Protein AF-A0A2E7D4D7-F1 (afdb_monomer_lite)

Foldseek 3Di:
DDDDDDDDDDDDDDDDDDDDDDDPVPPPPVVVVVVDPDDADDPVRLVVLLVCCVPQVAPLSQLVLLLRQDDWFDFQVSSCVSNVHRWAWDPPCVVVQVPPQPHDPPWTWTWDDDGPVRDIDIFIGDPRTTPSRDSVVSVPSD

Sequence (142 aa):
MSKRSFLAALLAALAPLLAGCESLDAISTDVITRLVPAPPPSDKEIALHRQRFQQERSSPDVRWLLAKAVDTGMTVADVGEAMGEPGKRVPNDTWIKSSGGHYRSSDEVYKWGPDNRGKSYYLVFRDGRLVNFNPGEFDDAS

pLDDT: mean 82.15, std 21.03, range [36.72, 98.75]

Structure (mmCIF, N/CA/C/O backbone):
data_AF-A0A2E7D4D7-F1
#
_entry.id   AF-A0A2E7D4D7-F1
#
loop_
_atom_site.group_PDB
_atom_site.id
_atom_site.type_symbol
_atom_site.label_atom_id
_atom_site.label_alt_id
_atom_site.label_comp_id
_atom_site.label_asym_id
_atom_site.label_entity_id
_atom_site.label_seq_id
_atom_site.pdbx_PDB_ins_code
_atom_site.Cartn_x
_atom_site.Cartn_y
_atom_site.Cartn_z
_atom_site.occupancy
_atom_site.B_iso_or_equiv
_atom_site.auth_seq_id
_atom_site.auth_comp_id
_atom_site.auth_asym_id
_atom_site.auth_atom_id
_atom_site.pdbx_PDB_model_num
ATOM 1 N N . MET A 1 1 ? 8.103 63.417 -37.092 1.00 36.72 1 MET A N 1
ATOM 2 C CA . MET A 1 1 ? 9.083 64.498 -37.343 1.00 36.72 1 MET A CA 1
ATOM 3 C C . MET A 1 1 ? 9.760 64.876 -36.036 1.00 36.72 1 MET A C 1
ATOM 5 O O . MET A 1 1 ? 9.132 64.835 -34.993 1.00 36.72 1 MET A O 1
ATOM 9 N N . SER A 1 2 ? 11.061 65.128 -36.140 1.00 41.41 2 SER A N 1
ATOM 10 C CA . SER A 1 2 ? 12.090 65.240 -35.099 1.00 41.41 2 SER A CA 1
ATOM 11 C C . SER A 1 2 ? 12.029 66.511 -34.230 1.00 41.41 2 SER A C 1
ATOM 13 O O . SER A 1 2 ? 11.580 67.542 -34.731 1.00 41.41 2 SER A O 1
ATOM 15 N N . LYS A 1 3 ? 12.627 66.415 -33.021 1.00 40.41 3 LYS A N 1
ATOM 16 C CA . LYS A 1 3 ? 13.483 67.386 -32.269 1.00 40.41 3 LYS A CA 1
ATOM 17 C C . LYS A 1 3 ? 13.021 67.531 -30.804 1.00 40.41 3 LYS A C 1
ATOM 19 O O . LYS A 1 3 ? 11.949 68.048 -30.548 1.00 40.41 3 LYS A O 1
ATOM 24 N N . ARG A 1 4 ? 13.666 66.851 -29.846 1.00 45.78 4 ARG A N 1
ATOM 25 C CA . ARG A 1 4 ? 14.903 67.192 -29.096 1.00 45.78 4 ARG A CA 1
ATOM 26 C C . ARG A 1 4 ? 14.760 68.337 -28.076 1.00 45.78 4 ARG A C 1
ATOM 28 O O . ARG A 1 4 ? 14.640 69.490 -28.463 1.00 45.78 4 ARG A O 1
ATOM 35 N N . SER A 1 5 ? 14.983 67.931 -26.820 1.00 49.44 5 SER A N 1
ATOM 36 C CA . SER A 1 5 ? 15.792 68.584 -25.776 1.00 49.44 5 SER A CA 1
ATOM 37 C C . SER A 1 5 ? 15.264 69.830 -25.079 1.00 49.44 5 SER A C 1
ATOM 39 O O . SER A 1 5 ? 15.285 70.883 -25.682 1.00 49.44 5 SER A O 1
ATOM 41 N N . PHE A 1 6 ? 15.008 69.709 -23.772 1.00 43.78 6 PHE A N 1
ATOM 42 C CA . PHE A 1 6 ? 15.306 70.659 -22.678 1.00 43.78 6 PHE A CA 1
ATOM 43 C C . PHE A 1 6 ? 15.119 69.848 -21.373 1.00 43.78 6 PHE A C 1
ATOM 45 O O . PHE A 1 6 ? 14.236 69.003 -21.332 1.00 43.78 6 PHE A O 1
ATOM 52 N N . LEU A 1 7 ? 15.849 69.954 -20.269 1.00 43.97 7 LEU A N 1
ATOM 53 C CA . LEU A 1 7 ? 16.997 70.727 -19.818 1.00 43.97 7 LEU A CA 1
ATOM 54 C C . LEU A 1 7 ? 17.473 69.977 -18.560 1.00 43.97 7 LEU A C 1
ATOM 56 O O . LEU A 1 7 ? 16.653 69.539 -17.755 1.00 43.97 7 LEU A O 1
ATOM 60 N N . ALA A 1 8 ? 18.780 69.810 -18.405 1.00 42.88 8 ALA A N 1
ATOM 61 C CA . ALA A 1 8 ? 19.373 69.275 -17.190 1.00 42.88 8 ALA A CA 1
ATOM 62 C C . ALA A 1 8 ? 19.272 70.315 -16.061 1.00 42.88 8 ALA A C 1
ATOM 64 O O . ALA A 1 8 ? 19.667 71.464 -16.258 1.00 42.88 8 ALA A O 1
ATOM 65 N N . ALA A 1 9 ? 18.783 69.906 -14.889 1.00 48.12 9 ALA A N 1
ATOM 66 C CA . ALA A 1 9 ? 18.821 70.701 -13.666 1.00 48.12 9 ALA A CA 1
ATOM 67 C C . ALA A 1 9 ? 19.457 69.885 -12.528 1.00 48.12 9 ALA A C 1
ATOM 69 O O . ALA A 1 9 ? 18.872 68.988 -11.933 1.00 48.12 9 ALA A O 1
ATOM 70 N N . LEU A 1 10 ? 20.731 70.212 -12.366 1.00 40.44 10 LEU A N 1
ATOM 71 C CA . LEU A 1 10 ? 21.656 70.151 -11.240 1.00 40.44 10 LEU A CA 1
ATOM 72 C C . LEU A 1 10 ? 21.064 70.105 -9.802 1.00 40.44 10 LEU A C 1
ATOM 74 O O . LEU A 1 10 ? 20.109 70.810 -9.497 1.00 40.44 10 LEU A O 1
ATOM 78 N N . LEU A 1 11 ? 21.823 69.424 -8.922 1.00 39.31 11 LEU A N 1
ATOM 79 C CA . LEU A 1 11 ? 21.976 69.578 -7.455 1.00 39.31 11 LEU A CA 1
ATOM 80 C C . LEU A 1 11 ? 20.931 68.981 -6.493 1.00 39.31 11 LEU A C 1
ATOM 82 O O . LEU A 1 11 ? 19.880 69.561 -6.261 1.00 39.31 11 LEU A O 1
ATOM 86 N N . ALA A 1 12 ? 21.361 67.966 -5.734 1.00 42.91 12 ALA A N 1
ATOM 87 C CA . ALA A 1 12 ? 21.566 68.109 -4.285 1.00 42.91 12 ALA A CA 1
ATOM 88 C C . ALA A 1 12 ? 22.406 66.939 -3.742 1.00 42.91 12 ALA A C 1
ATOM 90 O O . ALA A 1 12 ? 22.077 65.771 -3.932 1.00 42.91 12 ALA A O 1
ATOM 91 N N . ALA A 1 13 ? 23.512 67.273 -3.081 1.00 46.28 13 ALA A N 1
ATOM 92 C CA . ALA A 1 13 ? 24.345 66.347 -2.331 1.00 46.28 13 ALA A CA 1
ATOM 93 C C . ALA A 1 13 ? 23.632 65.913 -1.039 1.00 46.28 13 ALA A C 1
ATOM 95 O O . ALA A 1 13 ? 23.115 66.765 -0.318 1.00 46.28 13 ALA A O 1
ATOM 96 N N . LEU A 1 14 ? 23.669 64.619 -0.710 1.00 48.91 14 LEU A N 1
ATOM 97 C CA . LEU A 1 14 ? 23.340 64.120 0.625 1.00 48.91 14 LEU A CA 1
ATOM 98 C C . LEU A 1 14 ? 24.448 63.156 1.069 1.00 48.91 14 LEU A C 1
ATOM 100 O O . LEU A 1 14 ? 24.603 62.068 0.517 1.00 48.91 14 LEU A O 1
ATOM 104 N N . ALA A 1 15 ? 25.267 63.610 2.016 1.00 50.28 15 ALA A N 1
ATOM 105 C CA . ALA A 1 15 ? 26.292 62.815 2.686 1.00 50.28 15 ALA A CA 1
ATOM 106 C C . ALA A 1 15 ? 25.682 62.034 3.884 1.00 50.28 15 ALA A C 1
ATOM 108 O O . ALA A 1 15 ? 24.592 62.389 4.334 1.00 50.28 15 ALA A O 1
ATOM 109 N N . PRO A 1 16 ? 26.344 60.961 4.368 1.00 57.00 16 PRO A N 1
ATOM 110 C CA . PRO A 1 16 ? 25.700 59.785 4.969 1.00 57.00 16 PRO A CA 1
ATOM 111 C C . PRO A 1 16 ? 25.749 59.718 6.514 1.00 57.00 16 PRO A C 1
ATOM 113 O O . PRO A 1 16 ? 26.357 60.566 7.158 1.00 57.00 16 PRO A O 1
ATOM 116 N N . LEU A 1 17 ? 25.194 58.606 7.038 1.00 49.41 17 LEU A N 1
ATOM 117 C CA . LEU A 1 17 ? 25.286 58.011 8.391 1.00 49.41 17 LEU A CA 1
ATOM 118 C C . LEU A 1 17 ? 24.297 58.516 9.458 1.00 49.41 17 LEU A C 1
ATOM 120 O O . LEU A 1 17 ? 24.465 59.598 10.004 1.00 49.41 17 LEU A O 1
ATOM 124 N N . LEU A 1 18 ? 23.358 57.646 9.863 1.00 46.66 18 LEU A N 1
ATOM 125 C CA . LEU A 1 18 ? 23.365 56.977 11.180 1.00 46.66 18 LEU A CA 1
ATOM 126 C C . LEU A 1 18 ? 22.087 56.146 11.417 1.00 46.66 18 LEU A C 1
ATOM 128 O O . LEU A 1 18 ? 20.981 56.596 11.149 1.00 46.66 18 LEU A O 1
ATOM 132 N N . ALA A 1 19 ? 22.309 54.982 12.034 1.00 53.78 19 ALA A N 1
ATOM 133 C CA . ALA A 1 19 ? 21.403 54.222 12.900 1.00 53.78 19 ALA A CA 1
ATOM 134 C C . ALA A 1 19 ? 20.214 53.465 12.274 1.00 53.78 19 ALA A C 1
ATOM 136 O O . ALA A 1 19 ? 19.205 54.031 11.872 1.00 53.78 19 ALA A O 1
ATOM 137 N N . GLY A 1 20 ? 20.317 52.135 12.335 1.00 42.91 20 GLY A N 1
ATOM 138 C CA . GLY A 1 20 ? 19.206 51.210 12.140 1.00 42.91 20 GLY A CA 1
ATOM 139 C C . GLY A 1 20 ? 19.680 49.760 12.145 1.00 42.91 20 GLY A C 1
ATOM 140 O O . GLY A 1 20 ? 19.715 49.124 11.098 1.00 42.91 20 GLY A O 1
ATOM 141 N N . CYS A 1 21 ? 20.117 49.267 13.306 1.00 53.16 21 CYS A N 1
ATOM 142 C CA . CYS A 1 21 ? 20.237 47.833 13.554 1.00 53.16 21 CYS A CA 1
ATOM 143 C C . CYS A 1 21 ? 18.843 47.183 13.577 1.00 53.16 21 CYS A C 1
ATOM 145 O O . CYS A 1 21 ? 17.848 47.849 13.845 1.00 53.16 21 CYS A O 1
ATOM 147 N N . GLU A 1 22 ? 18.852 45.861 13.421 1.00 46.03 22 GLU A N 1
ATOM 148 C CA . GLU A 1 22 ? 17.771 44.925 13.753 1.00 46.03 22 GLU A CA 1
ATOM 149 C C . GLU A 1 22 ? 16.706 44.746 12.665 1.00 46.03 22 GLU A C 1
ATOM 151 O O . GLU A 1 22 ? 15.602 45.274 12.723 1.00 46.03 22 GLU A O 1
ATOM 156 N N . SER A 1 23 ? 17.003 43.853 11.718 1.00 46.62 23 SER A N 1
ATOM 157 C CA . SER A 1 23 ? 16.016 42.810 11.467 1.00 46.62 23 SER A CA 1
ATOM 158 C C . SER A 1 23 ? 16.656 41.425 11.547 1.00 46.62 23 SER A C 1
ATOM 160 O O . SER A 1 23 ? 17.499 41.041 10.737 1.00 46.62 23 SER A O 1
ATOM 162 N N . LEU A 1 24 ? 16.234 40.694 12.575 1.00 52.19 24 LEU A N 1
ATOM 163 C CA . LEU A 1 24 ? 16.412 39.262 12.793 1.00 52.19 24 LEU A CA 1
ATOM 164 C C . LEU A 1 24 ? 15.390 38.456 11.953 1.00 52.19 24 LEU A C 1
ATOM 166 O O . LEU A 1 24 ? 14.870 37.449 12.414 1.00 52.19 24 LEU A O 1
ATOM 170 N N . ASP A 1 25 ? 15.112 38.853 10.707 1.00 45.75 25 ASP A N 1
ATOM 171 C CA . ASP A 1 25 ? 14.172 38.151 9.805 1.00 45.75 25 ASP A CA 1
ATOM 172 C C . ASP A 1 25 ? 14.791 36.933 9.087 1.00 45.75 25 ASP A C 1
ATOM 174 O O . ASP A 1 25 ? 14.263 36.429 8.098 1.00 45.75 25 ASP A O 1
ATOM 178 N N . ALA A 1 26 ? 15.924 36.424 9.578 1.00 46.72 26 ALA A N 1
ATOM 179 C CA . ALA A 1 26 ? 16.605 35.262 9.010 1.00 46.72 26 ALA A CA 1
ATOM 180 C C . ALA A 1 26 ? 16.525 34.012 9.903 1.00 46.72 26 ALA A C 1
ATOM 182 O O . ALA A 1 26 ? 17.370 33.122 9.790 1.00 46.72 26 ALA A O 1
ATOM 183 N N . ILE A 1 27 ? 15.501 33.884 10.761 1.00 49.06 27 ILE A N 1
ATOM 184 C CA . ILE A 1 27 ? 15.069 32.544 11.188 1.00 49.06 27 ILE A CA 1
ATOM 185 C C . ILE A 1 27 ? 14.356 31.937 9.983 1.00 49.06 27 ILE A C 1
ATOM 187 O O . ILE A 1 27 ? 13.161 32.109 9.773 1.00 49.06 27 ILE A O 1
ATOM 191 N N . SER A 1 28 ? 15.184 31.313 9.147 1.00 49.16 28 SER A N 1
ATOM 192 C CA . SER A 1 28 ? 14.860 30.701 7.870 1.00 49.16 28 SER A CA 1
ATOM 193 C C . SER A 1 28 ? 13.495 30.013 7.901 1.00 49.16 28 SER A C 1
ATOM 195 O O . SER A 1 28 ? 13.302 29.013 8.597 1.00 49.16 28 SER A O 1
ATOM 197 N N . THR A 1 29 ? 12.562 30.521 7.096 1.00 53.38 29 THR A N 1
ATOM 198 C CA . THR A 1 29 ? 11.263 29.912 6.766 1.00 53.38 29 THR A CA 1
ATOM 199 C C . THR A 1 29 ? 11.390 28.421 6.410 1.00 53.38 29 THR A C 1
ATOM 201 O O . THR A 1 29 ? 10.439 27.656 6.568 1.00 53.38 29 THR A O 1
ATOM 204 N N . ASP A 1 30 ? 12.581 27.979 5.996 1.00 53.03 30 ASP A N 1
ATOM 205 C CA . ASP A 1 30 ? 12.930 26.584 5.718 1.00 53.03 30 ASP A CA 1
ATOM 206 C C . ASP A 1 30 ? 12.808 25.664 6.954 1.00 53.03 30 ASP A C 1
ATOM 208 O O . ASP A 1 30 ? 12.411 24.509 6.831 1.00 53.03 30 ASP A O 1
ATOM 212 N N . VAL A 1 31 ? 13.059 26.165 8.171 1.00 57.03 31 VAL A N 1
ATOM 213 C CA . VAL A 1 31 ? 12.900 25.365 9.404 1.00 57.03 31 VAL A CA 1
ATOM 214 C C . VAL A 1 31 ? 11.425 25.201 9.768 1.00 57.03 31 VAL A C 1
ATOM 216 O O . VAL A 1 31 ? 11.002 24.102 10.115 1.00 57.03 31 VAL A O 1
ATOM 219 N N . ILE A 1 32 ? 10.618 26.260 9.641 1.00 57.00 32 ILE A N 1
ATOM 220 C CA . ILE A 1 32 ? 9.177 26.200 9.939 1.00 57.00 32 ILE A CA 1
ATOM 221 C C . ILE A 1 32 ? 8.451 25.326 8.908 1.00 57.00 32 ILE A C 1
ATOM 223 O O . ILE A 1 32 ? 7.587 24.536 9.279 1.00 57.00 32 ILE A O 1
ATOM 227 N N . THR A 1 33 ? 8.847 25.387 7.633 1.00 54.97 33 THR A N 1
ATOM 228 C CA . THR A 1 33 ? 8.236 24.570 6.568 1.00 54.97 33 THR A CA 1
ATOM 229 C C . THR A 1 33 ? 8.465 23.069 6.786 1.00 54.97 33 THR A C 1
ATOM 231 O O . THR A 1 33 ? 7.578 22.275 6.495 1.00 54.97 33 THR A O 1
ATOM 234 N N . ARG A 1 34 ? 9.600 22.659 7.371 1.00 55.75 34 ARG A N 1
ATOM 235 C CA . ARG A 1 34 ? 9.877 21.243 7.693 1.00 55.75 34 ARG A CA 1
ATOM 236 C C . ARG A 1 34 ? 9.103 20.709 8.901 1.00 55.75 34 ARG A C 1
ATOM 238 O O . ARG A 1 34 ? 9.055 19.499 9.092 1.00 55.75 34 ARG A O 1
ATOM 245 N N . LEU A 1 35 ? 8.531 21.589 9.723 1.00 64.50 35 LEU A N 1
ATOM 246 C CA . LEU A 1 35 ? 7.743 21.210 10.901 1.00 64.50 35 LEU A CA 1
ATOM 247 C C . LEU A 1 35 ? 6.256 21.022 10.580 1.00 64.50 35 LEU A C 1
ATOM 249 O O . LEU A 1 35 ? 5.524 20.466 11.397 1.00 64.50 35 LEU A O 1
ATOM 253 N N . VAL A 1 36 ? 5.804 21.472 9.405 1.00 67.12 36 VAL A N 1
ATOM 254 C CA . VAL A 1 36 ? 4.431 21.266 8.942 1.00 67.12 36 VAL A CA 1
ATOM 255 C C . VAL A 1 36 ? 4.373 19.935 8.187 1.00 67.12 36 VAL A C 1
ATOM 257 O O . VAL A 1 36 ? 5.099 19.774 7.204 1.00 67.12 36 VAL A O 1
ATOM 260 N N . PRO A 1 37 ? 3.531 18.974 8.612 1.00 67.88 37 PRO A N 1
ATOM 261 C CA . PRO A 1 37 ? 3.312 17.748 7.855 1.00 67.88 37 PRO A CA 1
ATOM 262 C C . PRO A 1 37 ? 2.912 18.081 6.416 1.00 67.88 37 PRO A C 1
ATOM 264 O O . PRO A 1 37 ? 2.088 18.972 6.191 1.00 67.88 37 PRO A O 1
ATOM 267 N N . ALA A 1 38 ? 3.486 17.369 5.445 1.00 72.94 38 ALA A N 1
ATOM 268 C CA . ALA A 1 38 ? 3.070 17.512 4.057 1.00 72.94 38 ALA A CA 1
ATOM 269 C C . ALA A 1 38 ? 1.553 17.257 3.943 1.00 72.94 38 ALA A C 1
ATOM 271 O O . ALA A 1 38 ? 1.033 16.374 4.636 1.00 72.94 38 ALA A O 1
ATOM 272 N N . PRO A 1 39 ? 0.827 18.017 3.102 1.00 82.12 39 PRO A N 1
ATOM 273 C CA . PRO A 1 39 ? -0.584 17.747 2.870 1.00 82.12 39 PRO A CA 1
ATOM 274 C C . PRO A 1 39 ? -0.768 16.320 2.323 1.00 82.12 39 PRO A C 1
ATOM 276 O O . PRO A 1 39 ? 0.134 15.801 1.657 1.00 82.12 39 PRO A O 1
ATOM 279 N N . PRO A 1 40 ? -1.925 15.680 2.577 1.00 86.06 40 PRO A N 1
ATOM 280 C CA . PRO A 1 40 ? -2.227 14.388 1.976 1.00 86.06 40 PRO A CA 1
ATOM 281 C C . PRO A 1 40 ? -2.214 14.496 0.442 1.00 86.06 40 PRO A C 1
ATOM 283 O O . PRO A 1 40 ? -2.527 15.565 -0.099 1.00 86.06 40 PRO A O 1
ATOM 286 N N . PRO A 1 41 ? -1.868 13.409 -0.270 1.00 90.75 41 PRO A N 1
ATOM 287 C CA . PRO A 1 41 ? -1.869 13.410 -1.727 1.00 90.75 41 PRO A CA 1
ATOM 288 C C . PRO A 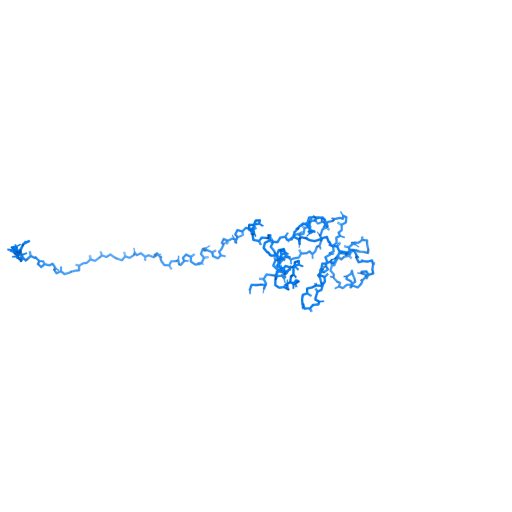1 41 ? -3.265 13.689 -2.288 1.00 90.75 41 PRO A C 1
ATOM 290 O O . PRO A 1 41 ? -4.283 13.321 -1.701 1.00 90.75 41 PRO A O 1
ATOM 293 N N . SER A 1 42 ? -3.314 14.302 -3.468 1.00 94.38 42 SER A N 1
ATOM 294 C CA . SER A 1 42 ? -4.585 14.517 -4.169 1.00 94.38 42 SER A CA 1
ATOM 295 C C . SER A 1 42 ? -5.088 13.241 -4.856 1.00 94.38 42 SER A C 1
ATOM 297 O O . SER A 1 42 ? -4.291 12.410 -5.294 1.00 94.38 42 SER A O 1
ATOM 299 N N . ASP A 1 43 ? -6.400 13.127 -5.084 1.00 94.81 43 ASP A N 1
ATOM 300 C CA . ASP A 1 43 ? -6.990 11.997 -5.827 1.00 94.81 43 ASP A CA 1
ATOM 301 C C . ASP A 1 43 ? -6.376 11.813 -7.221 1.00 94.81 43 ASP A C 1
ATOM 303 O O . ASP A 1 43 ? -6.187 10.693 -7.694 1.00 94.81 43 ASP A O 1
ATOM 307 N N . LYS A 1 44 ? -6.030 12.922 -7.887 1.00 96.38 44 LYS A N 1
ATOM 308 C CA . LYS A 1 44 ? -5.389 12.904 -9.207 1.00 96.38 44 LYS A CA 1
ATOM 309 C C . LYS A 1 44 ? -3.983 12.307 -9.146 1.00 96.38 44 LYS A C 1
ATOM 311 O O . LYS A 1 44 ? -3.583 11.590 -10.060 1.00 96.38 44 LYS A O 1
ATOM 316 N N . GLU A 1 45 ? -3.240 12.622 -8.093 1.00 96.12 45 GLU A N 1
ATOM 317 C CA . GLU A 1 45 ? -1.899 12.090 -7.863 1.00 96.12 45 GLU A CA 1
ATOM 318 C C . GLU A 1 45 ? -1.964 10.589 -7.576 1.00 96.12 45 GLU A C 1
ATOM 320 O O . GLU A 1 45 ? -1.303 9.804 -8.253 1.00 96.12 45 GLU A O 1
ATOM 325 N N . ILE A 1 46 ? -2.868 10.174 -6.684 1.00 96.81 46 ILE A N 1
ATOM 326 C CA . ILE A 1 46 ? -3.131 8.758 -6.414 1.00 96.81 46 ILE A CA 1
ATOM 327 C C . ILE A 1 46 ? -3.514 8.019 -7.708 1.00 96.81 46 ILE A C 1
ATOM 329 O O . ILE A 1 46 ? -2.964 6.958 -8.001 1.00 96.81 46 ILE A O 1
ATOM 333 N N . ALA A 1 47 ? -4.419 8.578 -8.518 1.00 97.81 47 ALA A N 1
ATOM 334 C CA . ALA A 1 47 ? -4.846 7.969 -9.778 1.00 97.81 47 ALA A CA 1
ATOM 335 C C . ALA A 1 47 ? -3.688 7.782 -10.773 1.00 97.81 47 ALA A C 1
ATOM 337 O O . ALA A 1 47 ? -3.622 6.751 -11.444 1.00 97.81 47 ALA A O 1
ATOM 338 N N . LEU A 1 48 ? -2.754 8.737 -10.842 1.00 98.06 48 LEU A N 1
ATOM 339 C CA . LEU A 1 48 ? -1.562 8.632 -11.684 1.00 98.06 48 LEU A CA 1
ATOM 340 C C . LEU A 1 48 ? -0.659 7.472 -11.243 1.00 98.06 48 LEU A C 1
ATOM 342 O O . LEU A 1 48 ? -0.236 6.670 -12.079 1.00 98.06 48 LEU A O 1
ATOM 346 N N . HIS A 1 49 ? -0.394 7.356 -9.941 1.00 97.88 49 HIS A N 1
ATOM 347 C CA . HIS A 1 49 ? 0.418 6.267 -9.398 1.00 97.88 49 HIS A CA 1
ATOM 348 C C . HIS A 1 49 ? -0.263 4.901 -9.586 1.00 97.88 49 HIS A C 1
ATOM 350 O O . HIS A 1 49 ? 0.386 3.944 -10.015 1.00 97.88 49 HIS A O 1
ATOM 356 N N . ARG A 1 50 ? -1.588 4.809 -9.380 1.00 98.25 50 ARG A N 1
ATOM 357 C CA . ARG A 1 50 ? -2.373 3.597 -9.691 1.00 98.25 50 ARG A CA 1
ATOM 358 C C . ARG A 1 50 ? -2.212 3.192 -11.149 1.00 98.25 50 ARG A C 1
ATOM 360 O O . ARG A 1 50 ? -1.883 2.043 -11.426 1.00 98.25 50 ARG A O 1
ATOM 367 N N . GLN A 1 51 ? -2.393 4.136 -12.073 1.00 98.44 51 GLN A N 1
ATOM 368 C CA . GLN A 1 51 ? -2.284 3.869 -13.504 1.00 98.44 51 GLN A CA 1
ATOM 369 C C . GLN A 1 51 ? -0.908 3.293 -13.863 1.00 98.44 51 GLN A C 1
ATOM 371 O O . GLN A 1 51 ? -0.827 2.277 -14.554 1.00 98.44 51 GLN A O 1
ATOM 376 N N . ARG A 1 52 ? 0.174 3.910 -13.378 1.00 98.25 52 ARG A N 1
ATOM 377 C CA . ARG A 1 52 ? 1.546 3.443 -13.634 1.00 98.25 52 ARG A CA 1
ATOM 378 C C . ARG A 1 52 ? 1.805 2.068 -13.035 1.00 98.25 52 ARG A C 1
ATOM 380 O O . ARG A 1 52 ? 2.398 1.210 -13.688 1.00 98.25 52 ARG A O 1
ATOM 387 N N . PHE A 1 53 ? 1.319 1.809 -11.823 1.00 97.69 53 PHE A N 1
ATOM 388 C CA . PHE A 1 53 ? 1.416 0.476 -11.243 1.00 97.69 53 PHE A CA 1
ATOM 389 C C . PHE A 1 53 ? 0.618 -0.563 -12.048 1.00 97.69 53 PHE A C 1
ATOM 391 O O . PHE A 1 53 ? 1.111 -1.657 -12.296 1.00 97.69 53 PHE A O 1
ATOM 398 N N . GLN A 1 54 ? -0.582 -0.247 -12.522 1.00 97.56 54 GLN A N 1
ATOM 399 C CA . GLN A 1 54 ? -1.393 -1.189 -13.297 1.00 97.56 54 GLN A CA 1
ATOM 400 C C . GLN A 1 54 ? -0.803 -1.477 -14.684 1.00 97.56 54 GLN A C 1
ATOM 402 O O . GLN A 1 54 ? -0.774 -2.630 -15.109 1.00 97.56 54 GLN A O 1
ATOM 407 N N . GLN A 1 55 ? -0.336 -0.442 -15.385 1.00 97.62 55 GLN A N 1
ATOM 408 C CA . GLN A 1 55 ? 0.112 -0.543 -16.778 1.00 97.62 55 GLN A CA 1
ATOM 409 C C . GLN A 1 55 ? 1.558 -1.024 -16.888 1.00 97.62 55 GLN A C 1
ATOM 411 O O . GLN A 1 55 ? 1.870 -1.879 -17.712 1.00 97.62 55 GLN A O 1
ATOM 416 N N . GLU A 1 56 ? 2.437 -0.496 -16.040 1.00 98.00 56 GLU A N 1
ATOM 417 C CA . GLU A 1 56 ? 3.884 -0.710 -16.138 1.00 98.00 56 GLU A CA 1
ATOM 418 C C . GLU A 1 56 ? 4.420 -1.591 -15.008 1.00 98.00 56 GLU A C 1
ATOM 420 O O . GLU A 1 56 ? 5.606 -1.924 -14.987 1.00 98.00 56 GLU A O 1
ATOM 425 N N . ARG A 1 57 ? 3.564 -1.959 -14.041 1.00 97.94 57 ARG A N 1
ATOM 426 C CA . ARG A 1 57 ? 3.968 -2.639 -12.800 1.00 97.94 57 ARG A CA 1
ATOM 427 C C . ARG A 1 57 ? 5.051 -1.855 -12.060 1.00 97.94 57 ARG A C 1
ATOM 429 O O . ARG A 1 57 ? 5.919 -2.445 -11.435 1.00 97.94 57 ARG A O 1
ATOM 436 N N . SER A 1 58 ? 5.027 -0.528 -12.129 1.00 97.88 58 SER A N 1
ATOM 437 C CA . SER A 1 58 ? 6.109 0.312 -11.616 1.00 97.88 58 SER A CA 1
ATOM 438 C C . SER A 1 58 ? 6.355 0.133 -10.107 1.00 97.88 58 SER A C 1
ATOM 440 O O . SER A 1 58 ? 5.486 0.406 -9.277 1.00 97.88 58 SER A O 1
ATOM 442 N N . SER A 1 59 ? 7.566 -0.324 -9.761 1.00 97.06 59 SER A N 1
ATOM 443 C CA . SER A 1 59 ? 8.044 -0.492 -8.379 1.00 97.06 59 SER A CA 1
ATOM 444 C C . SER A 1 59 ? 8.013 0.795 -7.527 1.00 97.06 59 SER A C 1
ATOM 446 O O . SER A 1 59 ? 7.565 0.728 -6.381 1.00 97.06 59 SER A O 1
ATOM 448 N N . PRO A 1 60 ? 8.446 1.979 -8.013 1.00 97.19 60 PRO A N 1
ATOM 449 C CA . PRO A 1 60 ? 8.301 3.208 -7.230 1.00 97.19 60 PRO A CA 1
ATOM 450 C C . PRO A 1 60 ? 6.832 3.592 -7.013 1.00 97.19 60 PRO A C 1
ATOM 452 O O . PRO A 1 60 ? 6.475 3.979 -5.906 1.00 97.19 60 PRO A O 1
ATOM 455 N N . ASP A 1 61 ? 5.955 3.404 -8.004 1.00 97.62 61 ASP A N 1
ATOM 456 C CA . ASP A 1 61 ? 4.544 3.786 -7.869 1.00 97.62 61 ASP A CA 1
ATOM 457 C C . ASP A 1 61 ? 3.785 2.900 -6.868 1.00 97.62 61 ASP A C 1
ATOM 459 O O . ASP A 1 61 ? 3.035 3.415 -6.045 1.00 97.62 61 ASP A O 1
ATOM 463 N N . VAL A 1 62 ? 4.014 1.580 -6.854 1.00 97.62 62 VAL A N 1
ATOM 464 C CA . VAL A 1 62 ? 3.400 0.693 -5.844 1.00 97.62 62 VAL A CA 1
ATOM 465 C C . VAL A 1 62 ? 3.881 1.021 -4.427 1.00 97.62 62 VAL A C 1
ATOM 467 O O . VAL A 1 62 ? 3.094 0.972 -3.485 1.00 97.62 62 VAL A O 1
ATOM 470 N N . ARG A 1 63 ? 5.157 1.396 -4.259 1.00 97.44 63 ARG A N 1
ATOM 471 C CA . ARG A 1 63 ? 5.692 1.820 -2.955 1.00 97.44 63 ARG A CA 1
ATOM 472 C C . ARG A 1 63 ? 5.107 3.156 -2.526 1.00 97.44 63 ARG A C 1
ATOM 474 O O . ARG A 1 63 ? 4.702 3.285 -1.379 1.00 97.44 63 ARG A O 1
ATOM 481 N N . TRP A 1 64 ? 5.009 4.108 -3.447 1.00 97.31 64 TRP A N 1
ATOM 482 C CA . TRP A 1 64 ? 4.389 5.397 -3.179 1.00 97.31 64 TRP A CA 1
ATOM 483 C C . TRP A 1 64 ? 2.926 5.229 -2.743 1.00 97.31 64 TRP A C 1
ATOM 485 O O . TRP A 1 64 ? 2.514 5.823 -1.750 1.00 97.31 64 TRP A O 1
ATOM 495 N N . LEU A 1 65 ? 2.157 4.355 -3.407 1.00 97.69 65 LEU A N 1
ATOM 496 C CA . LEU A 1 65 ? 0.771 4.059 -3.016 1.00 97.69 65 LEU A CA 1
ATOM 497 C C . LEU A 1 65 ? 0.692 3.472 -1.603 1.00 97.69 65 LEU A C 1
ATOM 499 O O . LEU A 1 65 ? -0.139 3.903 -0.810 1.00 97.69 65 LEU A O 1
ATOM 503 N N . LEU A 1 66 ? 1.584 2.538 -1.265 1.00 97.62 66 LEU A N 1
ATOM 504 C CA . LEU A 1 66 ? 1.671 1.982 0.086 1.00 97.62 66 LEU A CA 1
ATOM 505 C C . LEU A 1 66 ? 2.041 3.048 1.129 1.00 97.62 66 LEU A C 1
ATOM 507 O O . LEU A 1 66 ? 1.496 3.030 2.226 1.00 97.62 66 LEU A O 1
ATOM 511 N N . ALA A 1 67 ? 2.922 3.987 0.787 1.00 96.56 67 ALA A N 1
ATOM 512 C CA . ALA A 1 67 ? 3.353 5.052 1.690 1.00 96.56 67 ALA A CA 1
ATOM 513 C C . ALA A 1 67 ? 2.277 6.126 1.917 1.00 96.56 67 ALA A C 1
ATOM 515 O O . ALA A 1 67 ? 2.193 6.702 3.000 1.00 96.56 67 ALA A O 1
ATOM 516 N N . LYS A 1 68 ? 1.500 6.458 0.878 1.00 96.00 68 LYS A N 1
ATOM 517 C CA . LYS A 1 68 ? 0.662 7.669 0.861 1.00 96.00 68 LYS A CA 1
ATOM 518 C C . LYS A 1 68 ? -0.841 7.410 0.836 1.00 96.00 68 LYS A C 1
ATOM 520 O O . LYS A 1 68 ? -1.600 8.309 1.187 1.00 96.00 68 LYS A O 1
ATOM 525 N N . ALA A 1 69 ? -1.274 6.226 0.409 1.00 96.12 69 ALA A N 1
ATOM 526 C CA . ALA A 1 69 ? -2.686 5.901 0.202 1.00 96.12 69 ALA A CA 1
AT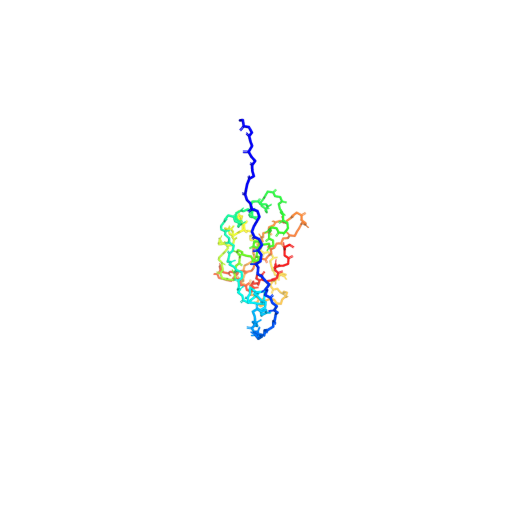OM 527 C C . ALA A 1 69 ? -3.169 4.679 1.001 1.00 96.12 69 ALA A C 1
ATOM 529 O O . ALA A 1 69 ? -4.350 4.348 0.923 1.00 96.12 69 ALA A O 1
ATOM 530 N N . VAL A 1 70 ? -2.290 4.012 1.755 1.00 97.25 70 VAL A N 1
ATOM 531 C CA . VAL A 1 70 ? -2.627 2.853 2.592 1.00 97.25 70 VAL A CA 1
ATOM 532 C C . VAL A 1 70 ? -2.293 3.158 4.046 1.00 97.25 70 VAL A C 1
ATOM 534 O O . VAL A 1 70 ? -1.243 3.724 4.333 1.00 97.25 70 VAL A O 1
ATOM 537 N N . ASP A 1 71 ? -3.174 2.762 4.964 1.00 96.81 71 ASP A N 1
ATOM 538 C CA . ASP A 1 71 ? -2.956 2.920 6.402 1.00 96.81 71 ASP A CA 1
ATOM 539 C C . ASP A 1 71 ? -3.550 1.747 7.201 1.00 96.81 71 ASP A C 1
ATOM 541 O O . ASP A 1 71 ? -4.469 1.050 6.754 1.00 96.81 71 ASP A O 1
ATOM 545 N N . THR A 1 72 ? -3.019 1.518 8.403 1.00 96.94 72 THR A N 1
ATOM 546 C CA . THR A 1 72 ? -3.532 0.521 9.349 1.00 96.94 72 THR A CA 1
ATOM 547 C C . THR A 1 72 ? -5.028 0.747 9.605 1.00 96.94 72 THR A C 1
ATOM 549 O O . THR A 1 72 ? -5.503 1.867 9.760 1.00 96.94 72 THR A O 1
ATOM 552 N N . GLY A 1 73 ? -5.796 -0.341 9.677 1.00 97.81 73 GLY A N 1
ATOM 553 C CA . GLY A 1 73 ? -7.241 -0.316 9.910 1.00 97.81 73 GLY A CA 1
ATOM 554 C C . GLY A 1 73 ? -8.106 -0.347 8.646 1.00 97.81 73 GLY A C 1
ATOM 555 O O . GLY A 1 73 ? -9.296 -0.671 8.764 1.00 97.81 73 GLY A O 1
ATOM 556 N N . MET A 1 74 ? -7.525 -0.084 7.467 1.00 98.56 74 MET A N 1
ATOM 557 C CA . MET A 1 74 ? -8.196 -0.210 6.166 1.00 98.56 74 MET A CA 1
ATOM 558 C C . MET A 1 74 ? -8.673 -1.639 5.906 1.00 98.56 74 MET A C 1
ATOM 560 O O . MET A 1 74 ? -8.009 -2.610 6.277 1.00 98.56 74 MET A O 1
ATOM 564 N N . THR A 1 75 ? -9.819 -1.784 5.248 1.00 98.75 75 THR A N 1
ATOM 565 C CA . THR A 1 75 ? -10.280 -3.095 4.784 1.00 98.75 75 THR A CA 1
ATOM 566 C C . THR A 1 75 ? -9.501 -3.548 3.553 1.00 98.75 75 THR A C 1
ATOM 568 O O . THR A 1 75 ? -8.841 -2.758 2.883 1.00 98.75 75 THR A O 1
ATOM 571 N N . VAL A 1 76 ? -9.596 -4.834 3.205 1.00 98.50 76 VAL A N 1
ATOM 572 C CA . VAL A 1 76 ? -9.005 -5.350 1.955 1.00 98.50 76 VAL A CA 1
ATOM 573 C C . VAL A 1 76 ? -9.552 -4.604 0.731 1.00 98.50 76 VAL A C 1
ATOM 575 O O . VAL A 1 76 ? -8.814 -4.388 -0.228 1.00 98.50 76 VAL A O 1
ATOM 578 N N . ALA A 1 77 ? -10.828 -4.202 0.770 1.00 98.50 77 ALA A N 1
ATOM 579 C CA . ALA A 1 77 ? -11.459 -3.428 -0.293 1.00 98.50 77 ALA A CA 1
ATOM 580 C C . ALA A 1 77 ? -10.873 -2.014 -0.376 1.00 98.50 77 ALA A C 1
ATOM 582 O O . ALA A 1 77 ? -10.460 -1.620 -1.460 1.00 98.50 77 ALA A O 1
ATOM 583 N N . ASP A 1 78 ? -10.733 -1.314 0.755 1.00 98.56 78 ASP A N 1
ATOM 584 C CA . ASP A 1 78 ? -10.142 0.034 0.795 1.00 98.56 78 ASP A CA 1
ATOM 585 C C . ASP A 1 78 ? -8.697 0.022 0.279 1.00 98.56 78 ASP A C 1
ATOM 587 O O . ASP A 1 78 ? -8.308 0.866 -0.525 1.00 98.56 78 ASP A O 1
ATOM 591 N N . VAL A 1 79 ? -7.904 -0.984 0.672 1.00 98.50 79 VAL A N 1
ATOM 592 C CA . VAL A 1 79 ? -6.553 -1.161 0.120 1.00 98.50 79 VAL A CA 1
ATOM 593 C C . VAL A 1 79 ? -6.622 -1.480 -1.374 1.00 98.50 79 VAL A C 1
ATOM 595 O O . VAL A 1 79 ? -5.834 -0.956 -2.154 1.00 98.50 79 VAL A O 1
ATOM 598 N N . GLY A 1 80 ? -7.571 -2.306 -1.813 1.00 98.44 80 GLY A N 1
ATOM 599 C CA . GLY A 1 80 ? -7.780 -2.580 -3.234 1.00 98.44 80 GLY A CA 1
ATOM 600 C C . GLY A 1 80 ? -8.089 -1.316 -4.039 1.00 98.44 80 GLY A C 1
ATOM 601 O O . GLY A 1 80 ? -7.517 -1.114 -5.110 1.00 98.44 80 GLY A O 1
ATOM 602 N N . GLU A 1 81 ? -8.928 -0.433 -3.500 1.00 98.12 81 GLU A N 1
ATOM 603 C CA . GLU A 1 81 ? -9.199 0.880 -4.077 1.00 98.12 81 GLU A CA 1
ATOM 604 C C . GLU A 1 81 ? -7.936 1.738 -4.093 1.00 98.12 81 GLU A C 1
ATOM 606 O O . GLU A 1 81 ? -7.584 2.252 -5.152 1.00 98.12 81 GLU A O 1
ATOM 611 N N . ALA A 1 82 ? -7.203 1.824 -2.976 1.00 97.19 82 ALA A N 1
ATOM 612 C CA . ALA A 1 82 ? -5.931 2.537 -2.868 1.00 97.19 82 ALA A CA 1
ATOM 613 C C . ALA A 1 82 ? -4.921 2.099 -3.938 1.00 97.19 82 ALA A C 1
ATOM 615 O O . ALA A 1 82 ? -4.343 2.947 -4.617 1.00 97.19 82 ALA A O 1
ATOM 616 N N . MET A 1 83 ? -4.776 0.791 -4.149 1.00 97.75 83 MET A N 1
ATOM 617 C CA . MET A 1 83 ? -3.852 0.200 -5.121 1.00 97.75 83 MET A CA 1
ATOM 618 C C . MET A 1 83 ? -4.385 0.224 -6.563 1.00 97.75 83 MET A C 1
ATOM 620 O O . MET A 1 83 ? -3.626 0.005 -7.506 1.00 97.75 83 MET A O 1
ATOM 624 N N . GLY A 1 84 ? -5.683 0.475 -6.749 1.00 97.56 84 GLY A N 1
ATOM 625 C CA . GLY A 1 84 ? -6.377 0.373 -8.033 1.00 97.56 84 GLY A CA 1
ATOM 626 C C . GLY A 1 84 ? -6.618 -1.068 -8.506 1.00 97.56 84 GLY A C 1
ATOM 627 O O . GLY A 1 84 ? -7.158 -1.272 -9.589 1.00 97.56 84 GLY A O 1
ATOM 628 N N . GLU A 1 85 ? -6.231 -2.085 -7.740 1.00 98.00 85 GLU A N 1
ATOM 629 C CA . GLU A 1 85 ? -6.471 -3.490 -8.072 1.00 98.00 85 GLU A CA 1
ATOM 630 C C . GLU A 1 85 ? -6.786 -4.303 -6.807 1.00 98.00 85 GLU A C 1
ATOM 632 O O . GLU A 1 85 ? -6.215 -4.035 -5.744 1.00 98.00 85 GLU A O 1
ATOM 637 N N . PRO A 1 86 ? -7.669 -5.317 -6.887 1.00 98.19 86 PRO A N 1
ATOM 638 C CA . PRO A 1 86 ? -7.968 -6.159 -5.738 1.00 98.19 86 PRO A CA 1
ATOM 639 C C . PRO A 1 86 ? -6.746 -6.992 -5.334 1.00 98.19 86 PRO A C 1
ATOM 641 O O . PRO A 1 86 ? -6.060 -7.582 -6.174 1.00 98.19 86 PRO A O 1
ATOM 644 N N . GLY A 1 87 ? -6.517 -7.096 -4.026 1.00 97.62 87 GLY A N 1
ATOM 645 C CA . GLY A 1 87 ? -5.501 -7.985 -3.471 1.00 97.62 87 GLY A CA 1
ATOM 646 C C . GLY A 1 87 ? -5.860 -9.459 -3.663 1.00 97.62 87 GLY A C 1
ATOM 647 O O . GLY A 1 87 ? -7.029 -9.847 -3.677 1.00 97.62 87 GLY A O 1
ATOM 648 N N . LYS A 1 88 ? -4.844 -10.319 -3.771 1.00 98.31 88 LYS A N 1
ATOM 649 C CA . LYS A 1 88 ? -5.023 -11.777 -3.877 1.00 98.31 88 LYS A CA 1
ATOM 650 C C . LYS A 1 88 ? -4.777 -12.444 -2.529 1.00 98.31 88 LYS A C 1
ATOM 652 O O . LYS A 1 88 ? -3.696 -12.279 -1.966 1.00 98.31 88 LYS A O 1
ATOM 657 N N . ARG A 1 89 ? -5.738 -13.234 -2.035 1.00 98.00 89 ARG A N 1
ATOM 658 C CA . ARG A 1 89 ? -5.587 -14.006 -0.790 1.00 98.00 89 ARG A CA 1
ATOM 659 C C . ARG A 1 89 ? -4.444 -15.021 -0.906 1.00 98.00 89 ARG A C 1
ATOM 661 O O . ARG A 1 89 ? -4.329 -15.722 -1.912 1.00 98.00 89 ARG A O 1
ATOM 668 N N . VAL A 1 90 ? -3.626 -15.122 0.138 1.00 97.19 90 VAL A N 1
ATOM 669 C CA . VAL A 1 90 ? -2.531 -16.089 0.266 1.00 97.19 90 VAL A CA 1
ATOM 670 C C . VAL A 1 90 ? -2.916 -17.127 1.329 1.00 97.19 90 VAL A C 1
ATOM 672 O O . VAL A 1 90 ? -2.918 -16.797 2.508 1.00 97.19 90 VAL A O 1
ATOM 675 N N . PRO A 1 91 ? -3.271 -18.370 0.955 1.00 91.00 91 PRO A N 1
ATOM 676 C CA . PRO A 1 91 ? -3.702 -19.382 1.926 1.00 91.00 91 PRO A CA 1
ATOM 677 C C . PRO A 1 91 ? -2.542 -19.999 2.729 1.00 91.00 91 PRO A C 1
ATOM 679 O O . PRO A 1 91 ? -2.704 -20.301 3.905 1.00 91.00 91 PRO A O 1
ATOM 682 N N . ASN A 1 92 ? -1.362 -20.161 2.121 1.00 90.50 92 ASN A N 1
ATOM 683 C CA . ASN A 1 92 ? -0.176 -20.744 2.767 1.00 90.50 92 ASN A CA 1
ATOM 684 C C . ASN A 1 92 ? 0.737 -19.637 3.322 1.00 90.50 92 ASN A C 1
ATOM 686 O O . ASN A 1 92 ? 1.860 -19.442 2.856 1.00 90.50 92 ASN A O 1
ATOM 690 N N . ASP A 1 93 ? 0.220 -18.861 4.271 1.00 91.19 93 ASP A N 1
ATOM 691 C CA . ASP A 1 93 ? 0.814 -17.611 4.767 1.00 91.19 93 ASP A CA 1
ATOM 692 C C . ASP A 1 93 ? 1.545 -17.739 6.118 1.00 91.19 93 ASP A C 1
ATOM 694 O O . ASP A 1 93 ? 1.984 -16.742 6.697 1.00 91.19 93 ASP A O 1
ATOM 698 N N . THR A 1 94 ? 1.736 -18.968 6.611 1.00 90.88 94 THR A N 1
ATOM 699 C CA . THR A 1 94 ? 2.396 -19.246 7.898 1.00 90.88 94 THR A CA 1
ATOM 700 C C . THR A 1 94 ? 3.775 -18.599 8.002 1.00 90.88 94 THR A C 1
ATOM 702 O O . THR A 1 94 ? 4.132 -18.092 9.058 1.00 90.88 94 THR A O 1
ATOM 705 N N . TRP A 1 95 ? 4.527 -18.540 6.901 1.00 90.69 95 TRP A N 1
ATOM 706 C CA . TRP A 1 95 ? 5.862 -17.939 6.869 1.00 90.69 95 TRP A CA 1
ATOM 707 C C . TRP A 1 95 ? 5.868 -16.442 7.224 1.00 90.69 95 TRP A C 1
ATOM 709 O O . TRP A 1 95 ? 6.829 -15.981 7.830 1.00 90.69 95 TRP A O 1
ATOM 719 N N . ILE A 1 96 ? 4.794 -15.704 6.919 1.00 89.38 96 ILE A N 1
ATOM 720 C CA . ILE A 1 96 ? 4.632 -14.296 7.330 1.00 89.38 96 ILE A CA 1
ATOM 721 C C . ILE A 1 96 ? 4.236 -14.224 8.800 1.00 89.38 96 ILE A C 1
ATOM 723 O O . ILE A 1 96 ? 4.752 -13.418 9.568 1.00 89.38 96 ILE A O 1
ATOM 727 N N . LYS A 1 97 ? 3.310 -15.086 9.218 1.00 88.00 97 LYS A N 1
ATOM 728 C CA . LYS A 1 97 ? 2.781 -15.063 10.586 1.00 88.00 97 LYS A CA 1
ATOM 729 C C . LYS A 1 97 ? 3.831 -15.469 11.623 1.00 88.00 97 LYS A C 1
ATOM 731 O O . LYS A 1 97 ? 3.804 -14.981 12.748 1.00 88.00 97 LYS A O 1
ATOM 736 N N . SER A 1 98 ? 4.773 -16.327 11.237 1.00 85.44 98 SER A N 1
ATOM 737 C CA . SER A 1 98 ? 5.848 -16.823 12.099 1.00 85.44 98 SER A CA 1
ATOM 738 C C . SER A 1 98 ? 7.073 -15.906 12.173 1.00 85.44 98 SER A C 1
ATOM 740 O O . SER A 1 98 ? 7.925 -16.132 13.027 1.00 85.44 98 SER A O 1
ATOM 742 N N . SER A 1 99 ? 7.189 -14.871 11.333 1.00 78.06 99 SER A N 1
ATOM 743 C CA . SER A 1 99 ? 8.411 -14.057 11.220 1.00 78.06 99 SER A CA 1
ATOM 744 C C . SER A 1 99 ? 8.541 -12.917 12.246 1.00 78.06 99 SER A C 1
ATOM 746 O O . SER A 1 99 ? 9.378 -12.039 12.066 1.00 78.06 99 SER A O 1
ATOM 748 N N . GLY A 1 100 ? 7.742 -12.908 13.322 1.00 66.19 100 GLY A N 1
ATOM 749 C CA . GLY A 1 100 ? 7.925 -11.978 14.450 1.00 66.19 100 GLY A CA 1
ATOM 750 C C . GLY A 1 100 ? 7.080 -10.695 14.436 1.00 66.19 100 GLY A C 1
ATOM 751 O O . GLY A 1 100 ? 7.341 -9.799 15.229 1.00 66.19 100 GLY A O 1
ATOM 752 N N . GLY A 1 101 ? 6.042 -10.599 13.600 1.00 71.31 101 GLY A N 1
ATOM 753 C CA . GLY A 1 101 ? 5.211 -9.390 13.458 1.00 71.31 101 GLY A CA 1
ATOM 754 C C . GLY A 1 101 ? 3.951 -9.313 14.332 1.00 71.31 101 GLY A C 1
ATOM 755 O O . GLY A 1 101 ? 2.987 -8.691 13.912 1.00 71.31 101 GLY A O 1
ATOM 756 N N . HIS A 1 102 ? 3.892 -9.968 15.500 1.00 84.12 102 HIS A N 1
ATOM 757 C CA . HIS A 1 102 ? 2.681 -10.033 16.354 1.00 84.12 102 HIS A CA 1
ATOM 758 C C . HIS A 1 102 ? 1.390 -10.457 15.610 1.00 84.12 102 HIS A C 1
ATOM 760 O O . HIS A 1 102 ? 0.276 -10.011 15.928 1.00 84.12 102 HIS A O 1
ATOM 766 N N . TYR A 1 103 ? 1.538 -11.324 14.611 1.00 90.75 103 TYR A N 1
ATOM 767 C CA . TYR A 1 103 ? 0.438 -11.868 13.823 1.00 90.75 103 TYR A CA 1
ATOM 768 C C . TYR A 1 103 ? -0.154 -13.119 14.477 1.00 90.75 103 TYR A C 1
ATOM 770 O O . TYR A 1 103 ? 0.539 -13.888 15.144 1.00 90.75 103 TYR A O 1
ATOM 778 N N . ARG A 1 104 ? -1.457 -13.322 14.290 1.00 91.69 104 ARG A N 1
ATOM 779 C CA . ARG A 1 104 ? -2.200 -14.497 14.758 1.00 91.69 104 ARG A CA 1
ATOM 780 C C . ARG A 1 104 ? -2.324 -15.514 13.630 1.00 91.69 104 ARG A C 1
ATOM 782 O O . ARG A 1 104 ? -2.312 -15.168 12.451 1.00 91.69 104 ARG A O 1
ATOM 789 N N . SER A 1 105 ? -2.523 -16.779 13.991 1.00 90.38 105 SER A N 1
ATOM 790 C CA . SER A 1 105 ? -2.794 -17.848 13.021 1.00 90.38 105 SER A CA 1
ATOM 791 C C . SER A 1 105 ? -4.043 -17.573 12.176 1.00 90.38 105 SER A C 1
ATOM 793 O O 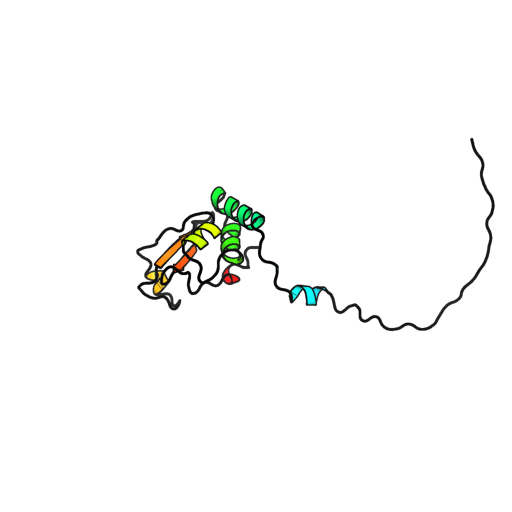. SER A 1 105 ? -4.051 -17.901 10.990 1.00 90.38 105 SER A O 1
ATOM 795 N N . SER A 1 106 ?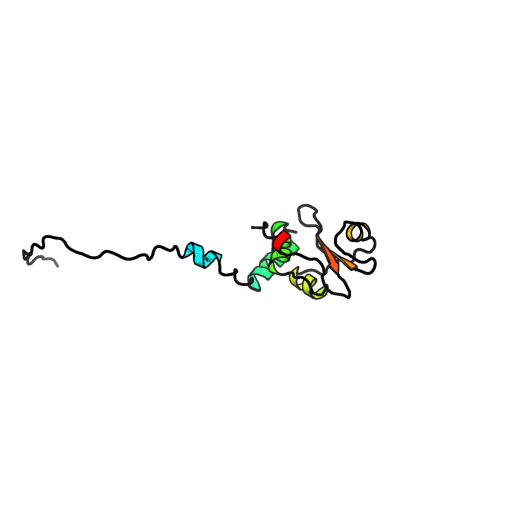 -5.055 -16.935 12.774 1.00 92.69 106 SER A N 1
ATOM 796 C CA . SER A 1 106 ? -6.318 -16.550 12.137 1.00 92.69 106 SER A CA 1
ATOM 797 C C . SER A 1 106 ? -6.242 -15.288 11.279 1.00 92.69 106 SER A C 1
ATOM 799 O O . SER A 1 106 ? -7.207 -15.000 10.580 1.00 92.69 106 SER A O 1
ATOM 801 N N . ASP A 1 107 ? -5.148 -14.520 11.345 1.00 95.75 107 ASP A N 1
ATOM 802 C CA . ASP A 1 107 ? -5.001 -13.332 10.502 1.00 95.75 107 ASP A CA 1
ATOM 803 C C . ASP A 1 107 ? -4.972 -13.758 9.019 1.00 95.75 107 ASP A C 1
ATOM 805 O O . ASP A 1 107 ? -4.658 -14.897 8.676 1.00 95.75 107 ASP A O 1
ATOM 809 N N . GLU A 1 108 ? -5.318 -12.866 8.108 1.00 97.38 108 GLU A N 1
ATOM 810 C CA . GLU A 1 108 ? -5.413 -13.147 6.681 1.00 97.38 108 GLU A CA 1
ATOM 811 C C . GLU A 1 108 ? -4.342 -12.380 5.921 1.00 97.38 108 GLU A C 1
ATOM 813 O O . GLU A 1 108 ? -4.223 -11.170 6.087 1.00 97.38 108 GLU A O 1
ATOM 818 N N . VAL A 1 109 ? -3.586 -13.041 5.046 1.00 97.75 109 VAL A N 1
ATOM 819 C CA . VAL A 1 109 ? -2.611 -12.341 4.204 1.00 97.75 109 VAL A CA 1
ATOM 820 C C . VAL A 1 109 ? -3.134 -12.144 2.790 1.00 97.75 109 VAL A C 1
ATOM 822 O O . VAL A 1 109 ? -3.518 -13.099 2.116 1.00 97.75 109 VAL A O 1
ATOM 825 N N . TYR A 1 110 ? -3.055 -10.912 2.296 1.00 98.44 110 TYR A N 1
ATOM 826 C CA . TYR A 1 110 ? -3.300 -10.580 0.894 1.00 98.44 110 TYR A CA 1
ATOM 827 C C . TYR A 1 110 ? -2.027 -10.044 0.253 1.00 98.44 110 TYR A C 1
ATOM 829 O O . TYR A 1 110 ? -1.176 -9.462 0.925 1.00 98.44 110 TYR A O 1
ATOM 837 N N . LYS A 1 111 ? -1.892 -10.256 -1.058 1.00 97.75 111 LYS A N 1
ATOM 838 C CA . LYS A 1 111 ? -0.765 -9.747 -1.836 1.00 97.75 111 LYS A CA 1
ATOM 839 C C . LYS A 1 111 ? -1.193 -8.863 -3.000 1.00 97.75 111 LYS A C 1
ATOM 841 O O . LYS A 1 111 ? -2.162 -9.177 -3.694 1.00 97.75 111 LYS A O 1
ATOM 846 N N . TRP A 1 112 ? -0.381 -7.843 -3.252 1.00 98.25 112 TRP A N 1
ATOM 847 C CA . TRP A 1 112 ? -0.379 -7.014 -4.458 1.00 98.25 112 TRP A CA 1
ATOM 848 C C . TRP A 1 112 ? 0.938 -7.209 -5.209 1.00 98.25 112 TRP A C 1
ATOM 850 O O . TRP A 1 112 ? 1.967 -7.531 -4.606 1.00 98.25 112 TRP A O 1
ATOM 860 N N . GLY A 1 113 ? 0.913 -7.050 -6.532 1.00 96.06 113 GLY A N 1
ATOM 861 C CA . GLY A 1 113 ? 2.068 -7.345 -7.381 1.00 96.06 113 GLY A CA 1
ATOM 862 C C . GLY A 1 113 ? 1.962 -8.680 -8.148 1.00 96.06 113 GLY A C 1
ATOM 863 O O . GLY A 1 113 ? 0.890 -9.290 -8.217 1.00 96.06 113 GLY A O 1
ATOM 864 N N . PRO A 1 114 ? 3.059 -9.135 -8.778 1.00 97.31 114 PRO A N 1
ATOM 865 C CA . PRO A 1 114 ? 4.402 -8.561 -8.684 1.00 97.31 114 PRO A CA 1
ATOM 866 C C . PRO A 1 114 ? 4.527 -7.203 -9.389 1.00 97.31 114 PRO A C 1
ATOM 868 O O . PRO A 1 114 ? 3.769 -6.922 -10.321 1.00 97.31 114 PRO A O 1
ATOM 871 N N . ASP A 1 115 ? 5.465 -6.378 -8.931 1.00 97.81 115 ASP A N 1
ATOM 872 C CA . ASP A 1 115 ? 5.960 -5.206 -9.656 1.00 97.81 115 ASP A CA 1
ATOM 873 C C . ASP A 1 115 ? 6.917 -5.621 -10.802 1.00 97.81 115 ASP A C 1
ATOM 875 O O . ASP A 1 115 ? 7.200 -6.804 -11.015 1.00 97.81 115 ASP A O 1
ATOM 879 N N . ASN A 1 116 ? 7.443 -4.651 -11.547 1.00 97.62 116 ASN A N 1
ATOM 880 C CA . ASN A 1 116 ? 8.377 -4.837 -12.657 1.00 97.62 116 ASN A CA 1
ATOM 881 C C . ASN A 1 116 ? 9.775 -5.307 -12.217 1.00 97.62 116 ASN A C 1
ATOM 883 O O . ASN A 1 116 ? 10.618 -5.602 -13.062 1.00 97.62 116 ASN A O 1
ATOM 887 N N . ARG A 1 117 ? 10.015 -5.423 -10.906 1.00 97.12 117 ARG A N 1
ATOM 888 C CA . ARG A 1 117 ? 11.203 -6.036 -10.298 1.00 97.12 117 ARG A CA 1
ATOM 889 C C . ARG A 1 117 ? 10.903 -7.421 -9.717 1.00 97.12 117 ARG A C 1
ATOM 891 O O . ARG A 1 117 ? 11.766 -8.014 -9.075 1.00 97.12 117 ARG A O 1
ATOM 898 N N . GLY A 1 118 ? 9.695 -7.948 -9.926 1.00 97.50 118 GLY A N 1
ATOM 899 C CA . GLY A 1 118 ? 9.262 -9.243 -9.407 1.00 97.50 118 GLY A CA 1
ATOM 900 C C . GLY A 1 118 ? 8.864 -9.230 -7.926 1.00 97.50 118 GLY A C 1
ATOM 901 O O . GLY A 1 118 ? 8.560 -10.290 -7.375 1.00 97.50 118 GLY A O 1
ATOM 902 N N . LYS A 1 119 ? 8.836 -8.068 -7.259 1.00 97.06 119 LYS A N 1
ATOM 903 C CA . LYS A 1 119 ? 8.493 -7.957 -5.837 1.00 97.06 119 LYS A CA 1
ATOM 904 C C . LYS A 1 119 ? 6.980 -7.979 -5.651 1.00 97.06 119 LYS A C 1
ATOM 906 O O . LYS A 1 119 ? 6.242 -7.263 -6.320 1.00 97.06 119 LYS A O 1
ATOM 911 N N . SER A 1 120 ? 6.517 -8.806 -4.719 1.00 96.94 120 SER A N 1
ATOM 912 C CA . SER A 1 120 ? 5.133 -8.787 -4.229 1.00 96.94 120 SER A CA 1
ATOM 913 C C . SER A 1 120 ? 5.084 -8.173 -2.835 1.00 96.94 120 SER A C 1
ATOM 915 O O . SER A 1 120 ? 6.016 -8.341 -2.047 1.00 96.94 120 SER A O 1
ATOM 917 N N . TYR A 1 121 ? 3.984 -7.495 -2.536 1.00 96.88 121 TYR A N 1
ATOM 918 C CA . TYR A 1 121 ? 3.764 -6.780 -1.285 1.00 96.88 121 TYR A CA 1
ATOM 919 C C . TYR A 1 121 ? 2.672 -7.500 -0.515 1.00 96.88 121 TYR A C 1
ATOM 921 O O . TYR A 1 121 ? 1.559 -7.648 -1.020 1.00 96.88 121 TYR A O 1
ATOM 929 N N . TYR A 1 122 ? 3.020 -7.998 0.667 1.00 96.75 122 TYR A N 1
ATOM 930 C CA . TYR A 1 122 ? 2.141 -8.805 1.501 1.00 96.75 122 TYR A CA 1
ATOM 931 C C . TYR A 1 122 ? 1.663 -7.968 2.673 1.00 96.75 122 TYR A C 1
ATOM 933 O O . TYR A 1 122 ? 2.479 -7.429 3.416 1.00 96.75 122 TYR A O 1
ATOM 941 N N . LEU A 1 123 ? 0.350 -7.884 2.828 1.00 97.31 123 LEU A N 1
ATOM 942 C CA . LEU A 1 123 ? -0.297 -7.142 3.897 1.00 97.31 123 LEU A CA 1
ATOM 943 C C . LEU A 1 123 ? -1.156 -8.100 4.720 1.00 97.31 123 LEU A C 1
ATOM 945 O O . LEU A 1 123 ? -1.772 -9.019 4.170 1.00 97.31 123 LEU A O 1
ATOM 949 N N . VAL A 1 124 ? -1.171 -7.894 6.035 1.00 97.31 124 VAL A N 1
ATOM 950 C CA . VAL A 1 124 ? -1.819 -8.792 6.994 1.00 97.31 124 VAL A CA 1
ATOM 951 C C . VAL A 1 124 ? -3.056 -8.130 7.579 1.00 97.31 124 VAL A C 1
ATOM 953 O O . VAL A 1 124 ? -3.007 -6.992 8.036 1.00 97.31 124 VAL A O 1
ATOM 956 N N . PHE A 1 125 ? -4.164 -8.857 7.593 1.00 97.88 125 PHE A N 1
ATOM 957 C CA . PHE A 1 125 ? -5.460 -8.371 8.034 1.00 97.88 125 PHE A CA 1
ATOM 958 C C . PHE A 1 125 ? -5.954 -9.188 9.222 1.00 97.88 125 PHE A C 1
ATOM 960 O O . PHE A 1 125 ? -5.903 -10.414 9.212 1.00 97.88 125 PHE A O 1
ATOM 967 N N . ARG A 1 126 ? -6.481 -8.517 10.238 1.00 97.31 126 ARG A N 1
ATOM 968 C CA . ARG A 1 126 ? -7.148 -9.131 11.384 1.00 97.31 126 ARG A CA 1
ATOM 969 C C . ARG A 1 126 ? -8.584 -8.658 11.411 1.00 97.31 126 ARG A C 1
ATOM 971 O O . ARG A 1 126 ? -8.827 -7.456 11.344 1.00 97.31 126 ARG A O 1
ATOM 978 N N . ASP A 1 127 ? -9.521 -9.598 11.474 1.00 97.12 127 ASP A N 1
ATOM 979 C CA . ASP A 1 127 ? -10.959 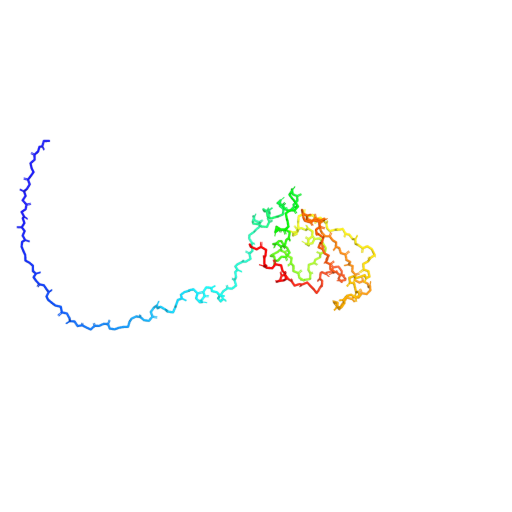-9.301 11.487 1.00 97.12 127 ASP A CA 1
ATOM 980 C C . ASP A 1 127 ? -11.365 -8.350 10.338 1.00 97.12 127 ASP A C 1
ATOM 982 O O . ASP A 1 127 ? -12.144 -7.413 10.505 1.00 97.12 127 ASP A O 1
ATOM 986 N N . GLY A 1 128 ? -10.766 -8.565 9.158 1.00 97.25 128 GLY A N 1
ATOM 987 C CA . GLY A 1 128 ? -11.007 -7.777 7.946 1.00 97.25 128 GLY A CA 1
ATOM 988 C C . GLY A 1 128 ? -10.287 -6.426 7.869 1.00 97.25 128 GLY A C 1
ATOM 989 O O . GLY A 1 128 ? -10.524 -5.695 6.911 1.00 97.25 128 GLY A O 1
ATOM 990 N N . ARG A 1 129 ? -9.411 -6.084 8.824 1.00 98.44 129 ARG A N 1
ATOM 991 C CA . ARG A 1 129 ? -8.698 -4.794 8.882 1.00 98.44 129 ARG A CA 1
ATOM 992 C C . ARG A 1 129 ? -7.186 -4.957 8.835 1.00 98.44 129 ARG A C 1
ATOM 994 O O . ARG A 1 129 ? -6.654 -5.839 9.498 1.00 98.44 129 ARG A O 1
ATOM 1001 N N . LEU A 1 130 ? -6.499 -4.092 8.093 1.00 98.19 130 LEU A N 1
ATOM 1002 C CA . LEU A 1 130 ? -5.042 -4.065 7.992 1.00 98.19 130 LEU A CA 1
ATOM 1003 C C . LEU A 1 130 ? -4.423 -3.853 9.378 1.00 98.19 130 LEU A C 1
ATOM 1005 O O . LEU A 1 130 ? -4.849 -2.958 10.107 1.00 98.19 130 LEU A O 1
ATOM 1009 N N . VAL A 1 131 ? -3.433 -4.663 9.749 1.00 96.56 131 VAL A N 1
ATOM 1010 C CA . VAL A 1 131 ? -2.742 -4.575 11.044 1.00 96.56 131 VAL A CA 1
ATOM 1011 C C . VAL A 1 131 ? -1.232 -4.549 10.876 1.00 96.56 131 VAL A C 1
ATOM 1013 O O . VAL A 1 131 ? -0.695 -5.122 9.932 1.00 96.56 131 VAL A O 1
ATOM 1016 N N . ASN A 1 132 ? -0.558 -3.921 11.844 1.00 92.88 132 ASN A N 1
ATOM 1017 C CA . ASN A 1 132 ? 0.902 -3.830 11.936 1.00 92.88 132 ASN A CA 1
ATOM 1018 C C . ASN A 1 132 ? 1.553 -3.324 10.636 1.00 92.88 132 ASN A C 1
ATOM 1020 O O . ASN A 1 132 ? 2.635 -3.772 10.264 1.00 92.88 132 ASN A O 1
ATOM 1024 N N . PHE A 1 133 ? 0.875 -2.403 9.945 1.00 95.00 133 PHE A N 1
ATOM 1025 C CA . PHE A 1 133 ? 1.372 -1.753 8.742 1.00 95.00 133 PHE A CA 1
ATOM 1026 C C . PHE A 1 133 ? 1.941 -0.379 9.090 1.00 95.00 133 PHE A C 1
ATOM 1028 O O . PHE A 1 133 ? 1.286 0.411 9.772 1.00 95.00 133 PHE A O 1
ATOM 1035 N N . ASN A 1 134 ? 3.145 -0.096 8.601 1.00 93.38 134 ASN A N 1
ATOM 1036 C CA . ASN A 1 134 ? 3.801 1.191 8.760 1.00 93.38 134 ASN A CA 1
ATOM 1037 C C . ASN A 1 134 ? 4.066 1.808 7.374 1.00 93.38 134 ASN A C 1
ATOM 1039 O O . ASN A 1 134 ? 4.984 1.355 6.684 1.00 93.38 134 ASN A O 1
ATOM 1043 N N . PRO A 1 135 ? 3.311 2.846 6.967 1.00 92.75 135 PRO A N 1
ATOM 1044 C CA . PRO A 1 135 ? 3.516 3.507 5.677 1.00 92.75 135 PRO A CA 1
ATOM 1045 C C . PRO A 1 135 ? 4.933 4.084 5.516 1.00 92.75 135 PRO A C 1
ATOM 1047 O O . PRO A 1 135 ? 5.479 4.087 4.414 1.00 92.75 135 PRO A O 1
ATOM 1050 N N . GLY A 1 136 ? 5.572 4.493 6.621 1.00 91.25 136 GLY A N 1
ATOM 1051 C CA . GLY A 1 136 ? 6.918 5.076 6.618 1.00 91.25 136 GLY A CA 1
ATOM 1052 C C . GLY A 1 136 ? 8.026 4.122 6.160 1.00 91.25 136 GLY A C 1
ATOM 1053 O O . GLY A 1 136 ? 9.100 4.570 5.770 1.00 91.25 136 GLY A O 1
ATOM 1054 N N . GLU A 1 137 ? 7.776 2.808 6.127 1.00 90.56 137 GLU A N 1
ATOM 1055 C CA . GLU A 1 137 ? 8.705 1.827 5.539 1.00 90.56 137 GLU A CA 1
ATOM 1056 C C . GLU A 1 137 ? 8.830 1.960 4.009 1.00 90.56 137 GLU A C 1
ATOM 1058 O O . GLU A 1 137 ? 9.702 1.340 3.396 1.00 90.56 137 GLU A O 1
ATOM 1063 N N . PHE A 1 138 ? 7.963 2.766 3.388 1.00 92.06 138 PHE A N 1
ATOM 1064 C CA . PHE A 1 138 ? 7.879 2.960 1.942 1.00 92.06 138 PHE A CA 1
ATOM 1065 C C . PHE A 1 138 ? 8.170 4.406 1.496 1.00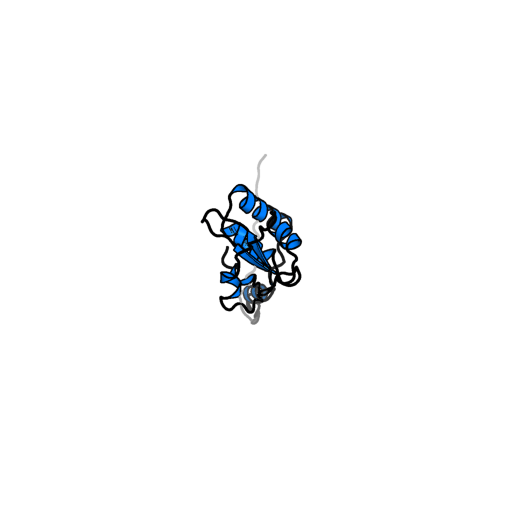 92.06 138 PHE A C 1
ATOM 1067 O O . PHE A 1 138 ? 8.099 4.689 0.299 1.00 92.06 138 PHE A O 1
ATOM 1074 N N . ASP A 1 139 ? 8.513 5.309 2.423 1.00 80.56 139 ASP A N 1
ATOM 1075 C CA . ASP A 1 139 ? 8.710 6.747 2.163 1.00 80.56 139 ASP A CA 1
ATOM 1076 C C . ASP A 1 139 ? 9.971 7.089 1.341 1.00 80.56 139 ASP A C 1
ATOM 1078 O O . ASP A 1 139 ? 10.115 8.209 0.860 1.00 80.56 139 ASP A O 1
ATOM 1082 N N . ASP A 1 140 ? 10.867 6.130 1.120 1.00 72.88 140 ASP A N 1
ATOM 1083 C CA . ASP A 1 140 ? 12.075 6.236 0.288 1.00 72.88 140 ASP A CA 1
ATOM 1084 C C . ASP A 1 140 ? 11.805 6.113 -1.229 1.00 72.88 140 ASP A C 1
ATOM 1086 O O . ASP A 1 140 ? 12.743 6.020 -2.019 1.00 72.88 140 ASP A O 1
ATOM 1090 N N . ALA A 1 141 ? 10.540 6.070 -1.659 1.00 58.78 141 ALA A N 1
ATOM 1091 C CA . ALA A 1 141 ? 10.146 5.835 -3.053 1.00 58.78 141 ALA A CA 1
ATOM 1092 C C . ALA A 1 141 ? 10.220 7.066 -3.988 1.00 58.78 141 ALA A C 1
ATOM 1094 O O . ALA A 1 141 ? 9.719 6.993 -5.112 1.00 58.78 141 ALA A O 1
ATOM 1095 N N . SER A 1 142 ? 10.813 8.175 -3.537 1.00 49.19 142 SER A N 1
ATOM 1096 C CA . SER A 1 142 ? 10.958 9.442 -4.278 1.00 49.19 142 SER A CA 1
ATOM 1097 C C . SER A 1 142 ? 12.131 9.466 -5.253 1.00 49.19 142 SER A C 1
ATOM 1099 O O . SER A 1 142 ? 13.248 9.106 -4.815 1.00 49.19 142 SER A O 1
#

Radius of gyration: 29.4 Å; chains: 1; bounding box: 38×92×54 Å

Secondary structure (DSSP, 8-state):
------------------------TTS-HHHHHHHSPPPPPPHHHHHHHHHHHHHH--HHHHHHHHHHT--TT-BHHHHHHHHTSPPEEES--HHHHTSSS---TT-EEEEE---TTS--EEEEEETTEE-S--GGGGTT--